Protein AF-A0A6P0NBU6-F1 (afdb_monomer_lite)

Foldseek 3Di:
DDWDDADPVQQWTWDCDPVVVVDHTDTDHPVVVVVQQQDQDPPVRHGHDDDDDDDD

pLDDT: mean 95.87, std 3.37, range [77.75, 98.31]

Structure (mmCIF, N/CA/C/O backbone):
data_AF-A0A6P0NBU6-F1
#
_entry.id   AF-A0A6P0NBU6-F1
#
loop_
_atom_site.group_PDB
_atom_site.id
_atom_site.type_symbol
_atom_site.label_atom_id
_atom_site.label_alt_id
_atom_site.label_comp_id
_atom_site.label_asym_id
_atom_site.label_entity_id
_atom_site.label_seq_id
_atom_site.pdbx_PDB_ins_code
_atom_site.Cartn_x
_atom_site.Cartn_y
_atom_site.Cartn_z
_atom_site.occupancy
_atom_site.B_iso_or_equiv
_atom_site.auth_seq_id
_atom_site.auth_comp_id
_atom_site.auth_asym_id
_atom_site.auth_atom_id
_atom_site.pdbx_PDB_model_num
ATOM 1 N N . SER A 1 1 ? 4.871 7.555 -4.163 1.00 92.06 1 SER A N 1
ATOM 2 C CA . SER A 1 1 ? 3.790 7.229 -5.110 1.00 92.06 1 SER A CA 1
ATOM 3 C C . SER A 1 1 ? 2.456 7.193 -4.375 1.00 92.06 1 SER A C 1
ATOM 5 O O . SER A 1 1 ? 2.459 6.73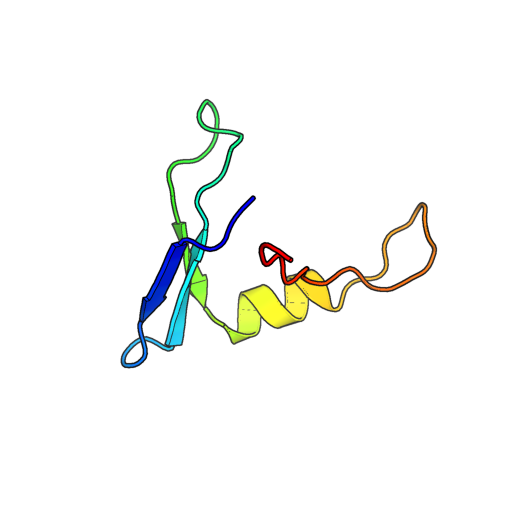2 -3.237 1.00 92.06 1 SER A O 1
ATOM 7 N N . PRO A 1 2 ? 1.358 7.730 -4.939 1.00 97.12 2 PRO A N 1
ATOM 8 C CA . PRO A 1 2 ? 0.043 7.742 -4.290 1.00 97.12 2 PRO A CA 1
ATOM 9 C C . PRO A 1 2 ? -0.611 6.356 -4.221 1.00 97.12 2 PRO A C 1
ATOM 11 O O . PRO A 1 2 ? -0.368 5.503 -5.079 1.00 97.12 2 PRO A O 1
ATOM 14 N N . ILE A 1 3 ? -1.483 6.169 -3.231 1.00 97.19 3 ILE A N 1
ATOM 15 C CA . ILE A 1 3 ? -2.405 5.032 -3.150 1.00 97.19 3 ILE A CA 1
ATOM 16 C C . ILE A 1 3 ? -3.706 5.423 -3.848 1.00 97.19 3 ILE A C 1
ATOM 18 O O . ILE A 1 3 ? -4.277 6.463 -3.528 1.00 97.19 3 ILE A O 1
ATOM 22 N N . ALA A 1 4 ? -4.163 4.606 -4.796 1.00 97.12 4 ALA A N 1
ATOM 23 C CA . ALA A 1 4 ? -5.394 4.873 -5.544 1.00 97.12 4 ALA A CA 1
ATOM 24 C C . ALA A 1 4 ? -6.594 4.056 -5.070 1.00 97.12 4 ALA A C 1
ATOM 26 O O . ALA A 1 4 ? -7.724 4.523 -5.167 1.00 97.12 4 ALA A O 1
ATOM 27 N N . ALA A 1 5 ? -6.363 2.835 -4.590 1.00 97.62 5 ALA A N 1
ATOM 28 C CA . ALA A 1 5 ? -7.436 1.937 -4.191 1.00 97.62 5 ALA A CA 1
ATOM 29 C C . ALA A 1 5 ? -6.959 0.918 -3.157 1.00 97.62 5 ALA A C 1
ATOM 31 O O . ALA A 1 5 ? -5.764 0.628 -3.050 1.00 97.62 5 ALA A O 1
ATOM 32 N N . TYR A 1 6 ? -7.926 0.348 -2.447 1.00 98.12 6 TYR A N 1
ATOM 33 C CA . TYR A 1 6 ? -7.763 -0.804 -1.575 1.00 98.12 6 TYR A CA 1
ATOM 34 C C . TYR A 1 6 ? -8.755 -1.888 -2.002 1.00 98.12 6 TYR A C 1
ATOM 36 O O . TYR A 1 6 ? -9.930 -1.598 -2.227 1.00 98.12 6 TYR A O 1
ATOM 44 N N . ASN A 1 7 ? -8.281 -3.123 -2.137 1.00 98.06 7 ASN A N 1
ATOM 45 C CA . ASN A 1 7 ? -9.109 -4.298 -2.364 1.00 98.06 7 ASN A CA 1
ATOM 46 C C . ASN A 1 7 ? -9.167 -5.103 -1.063 1.00 98.06 7 ASN A C 1
ATOM 48 O O . ASN A 1 7 ? -8.144 -5.616 -0.611 1.00 98.06 7 ASN A O 1
ATOM 52 N N . GLN A 1 8 ? -10.364 -5.203 -0.484 1.00 97.38 8 GLN A N 1
ATOM 53 C CA . GLN A 1 8 ? -10.578 -5.829 0.820 1.00 97.38 8 GLN A CA 1
ATOM 54 C C . GLN A 1 8 ? -10.480 -7.359 0.781 1.00 97.38 8 GLN A C 1
ATOM 56 O O . GLN A 1 8 ? -9.973 -7.954 1.723 1.00 97.38 8 GLN A O 1
ATOM 61 N N . GLU A 1 9 ? -10.938 -8.003 -0.295 1.00 97.62 9 GLU A N 1
ATOM 62 C CA . GLU A 1 9 ? -10.924 -9.469 -0.415 1.00 97.62 9 GLU A CA 1
ATOM 63 C C . GLU A 1 9 ? -9.495 -10.021 -0.500 1.00 97.62 9 GLU A C 1
ATOM 65 O O . GLU A 1 9 ? -9.168 -11.030 0.118 1.00 97.62 9 GLU A O 1
ATOM 70 N N . ALA A 1 10 ? -8.626 -9.330 -1.239 1.00 96.06 10 ALA A N 1
ATOM 71 C CA . ALA A 1 10 ? -7.235 -9.718 -1.430 1.00 96.06 10 ALA A CA 1
ATOM 72 C C . ALA A 1 10 ? -6.264 -9.053 -0.439 1.00 96.06 10 ALA A C 1
ATOM 74 O O . ALA A 1 10 ? -5.073 -9.366 -0.485 1.00 96.06 10 ALA A O 1
ATOM 75 N N . ASP A 1 11 ? -6.749 -8.125 0.392 1.00 97.94 11 ASP A N 1
ATOM 76 C CA . ASP A 1 11 ? -5.970 -7.264 1.290 1.00 97.94 11 ASP A CA 1
ATOM 77 C C . ASP A 1 11 ? -4.780 -6.574 0.593 1.00 97.94 11 ASP A C 1
ATOM 79 O O . ASP A 1 11 ? -3.604 -6.729 0.948 1.00 97.94 11 ASP A O 1
ATOM 83 N N . ARG A 1 12 ? -5.085 -5.838 -0.486 1.00 98.31 12 ARG A N 1
ATOM 84 C CA . ARG A 1 12 ? -4.076 -5.197 -1.345 1.00 98.31 12 ARG A CA 1
ATOM 85 C C . ARG A 1 12 ? -4.348 -3.727 -1.598 1.00 98.31 12 ARG A C 1
ATOM 87 O O . ARG A 1 12 ? -5.485 -3.320 -1.813 1.00 98.31 12 ARG A O 1
ATOM 94 N N . PHE A 1 13 ? -3.273 -2.954 -1.696 1.00 98.19 13 PHE A N 1
ATOM 95 C CA . PHE A 1 13 ? -3.304 -1.557 -2.113 1.00 98.19 13 PHE A CA 1
ATOM 96 C C . PHE A 1 13 ? -2.774 -1.390 -3.532 1.00 98.19 13 PHE A C 1
ATOM 98 O O . PHE A 1 13 ? -1.749 -1.971 -3.896 1.00 98.19 13 PHE A O 1
ATOM 105 N N . LEU A 1 14 ? -3.451 -0.554 -4.318 1.00 97.88 14 LEU A N 1
ATOM 106 C CA . LEU A 1 14 ? -2.988 -0.131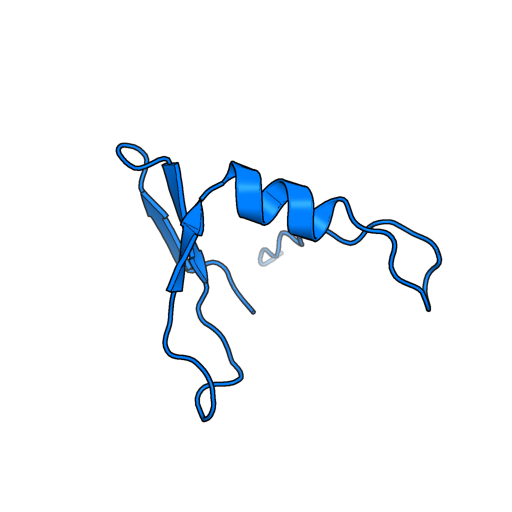 -5.632 1.00 97.88 14 LEU A CA 1
ATOM 107 C C . LEU A 1 14 ? -2.080 1.091 -5.489 1.00 97.88 14 LEU A C 1
ATOM 109 O O . LEU A 1 14 ? -2.542 2.178 -5.132 1.00 97.88 14 LEU A O 1
ATOM 113 N N . ILE A 1 15 ? -0.802 0.916 -5.817 1.00 97.00 15 ILE A N 1
ATOM 114 C CA . ILE A 1 15 ? 0.179 2.000 -5.887 1.00 97.00 15 ILE A CA 1
ATOM 115 C C . ILE A 1 15 ? 0.241 2.511 -7.326 1.00 97.00 15 ILE A C 1
ATOM 117 O O . ILE A 1 15 ? 0.581 1.762 -8.245 1.00 97.00 15 ILE A O 1
ATOM 121 N N . LEU A 1 16 ? -0.031 3.804 -7.520 1.00 95.88 16 LEU A N 1
ATOM 122 C CA . LEU A 1 16 ? 0.217 4.482 -8.794 1.00 95.88 16 LEU A CA 1
ATOM 123 C C . LEU A 1 16 ? 1.667 4.958 -8.836 1.00 95.88 16 LEU A C 1
ATOM 125 O O . LEU A 1 16 ? 1.972 6.091 -8.452 1.00 95.88 16 LEU A O 1
ATOM 129 N N . ASP A 1 17 ? 2.576 4.071 -9.244 1.00 92.44 17 ASP A N 1
ATOM 130 C CA . ASP A 1 17 ? 3.994 4.408 -9.291 1.00 92.44 17 ASP A CA 1
ATOM 131 C C . ASP A 1 17 ? 4.282 5.495 -10.339 1.00 92.44 17 ASP A C 1
ATOM 133 O O . ASP A 1 17 ? 3.966 5.363 -11.521 1.00 92.44 17 ASP A O 1
ATOM 137 N N . VAL A 1 18 ? 4.887 6.597 -9.892 1.00 94.06 18 VAL A N 1
ATOM 138 C CA . VAL A 1 18 ? 5.241 7.731 -10.755 1.00 94.06 18 VAL A CA 1
ATOM 139 C C . VAL A 1 18 ? 6.490 7.442 -11.591 1.00 94.06 18 VAL A C 1
ATOM 141 O O . VAL A 1 18 ? 6.705 8.090 -12.617 1.00 94.06 18 VAL A O 1
ATOM 144 N N . SER A 1 19 ? 7.270 6.415 -11.233 1.00 92.56 19 SER A N 1
ATOM 145 C CA . SER A 1 19 ? 8.366 5.869 -12.044 1.00 92.56 19 SER A CA 1
ATOM 146 C C . SER A 1 19 ? 7.850 5.013 -13.212 1.00 92.56 19 SER A C 1
ATOM 148 O O . SER A 1 19 ? 8.325 3.904 -13.460 1.00 92.56 19 SER A O 1
ATOM 150 N N . ARG A 1 20 ? 6.898 5.565 -13.976 1.00 88.31 20 ARG A N 1
ATOM 151 C CA . ARG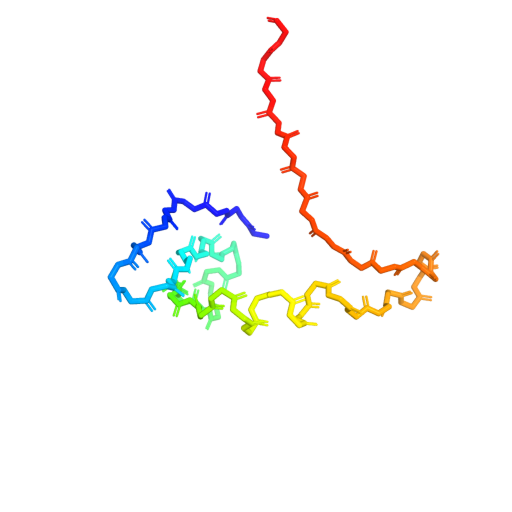 A 1 20 ? 6.134 4.911 -15.057 1.00 88.31 20 ARG A CA 1
ATOM 152 C C . ARG A 1 20 ? 6.971 4.283 -16.174 1.00 88.31 20 ARG A C 1
ATOM 154 O O . ARG A 1 20 ? 6.494 3.406 -16.878 1.00 88.31 20 ARG A O 1
ATOM 161 N N . TYR A 1 21 ? 8.207 4.745 -16.360 1.00 89.44 21 TYR A N 1
ATOM 162 C CA . TYR A 1 21 ? 9.143 4.180 -17.338 1.00 89.44 21 TYR A CA 1
ATOM 163 C C . TYR A 1 21 ? 9.711 2.825 -16.895 1.00 89.44 21 TYR A C 1
ATOM 165 O O . TYR A 1 21 ? 10.262 2.096 -17.713 1.00 89.44 21 TYR A O 1
ATOM 173 N N . LYS A 1 22 ? 9.620 2.512 -15.599 1.00 90.75 22 LYS A N 1
ATOM 174 C CA . LYS A 1 22 ? 10.217 1.325 -14.987 1.00 90.75 22 LYS A CA 1
ATOM 175 C C . LYS A 1 22 ? 9.167 0.345 -14.484 1.00 90.75 22 LYS A C 1
ATOM 177 O O . LYS A 1 22 ? 9.358 -0.857 -14.638 1.00 90.75 22 LYS A O 1
ATOM 182 N N . TYR A 1 23 ? 8.085 0.849 -13.893 1.00 90.94 23 TYR A N 1
ATOM 183 C CA . TYR A 1 23 ? 7.067 0.011 -13.271 1.00 90.94 23 TYR A CA 1
ATOM 184 C C . TYR A 1 23 ? 5.652 0.444 -13.667 1.00 90.94 23 TYR A C 1
ATOM 186 O O . TYR A 1 23 ? 5.357 1.643 -13.662 1.00 90.94 23 TYR A O 1
ATOM 194 N N . PRO A 1 24 ? 4.765 -0.514 -13.999 1.00 93.12 24 PRO A N 1
ATOM 195 C CA . PRO A 1 24 ? 3.336 -0.244 -14.091 1.00 93.12 24 PRO A CA 1
ATOM 196 C C . PRO A 1 24 ? 2.738 -0.033 -12.686 1.00 93.12 24 PRO A C 1
ATOM 198 O O . PRO A 1 24 ? 3.398 -0.326 -11.687 1.00 93.12 24 PRO A O 1
ATOM 201 N N . PRO A 1 25 ? 1.479 0.426 -12.574 1.00 93.38 25 PRO A N 1
ATOM 202 C CA . PRO A 1 25 ? 0.739 0.364 -11.317 1.00 93.38 25 PRO A CA 1
ATOM 203 C C . PRO A 1 25 ? 0.695 -1.063 -10.759 1.00 93.38 25 PRO A C 1
ATOM 205 O O . PRO A 1 25 ? 0.473 -2.017 -11.508 1.00 93.38 25 PRO A O 1
ATOM 208 N N . VAL A 1 26 ? 0.887 -1.212 -9.447 1.00 96.75 26 VAL A N 1
ATOM 209 C CA . VAL A 1 26 ? 1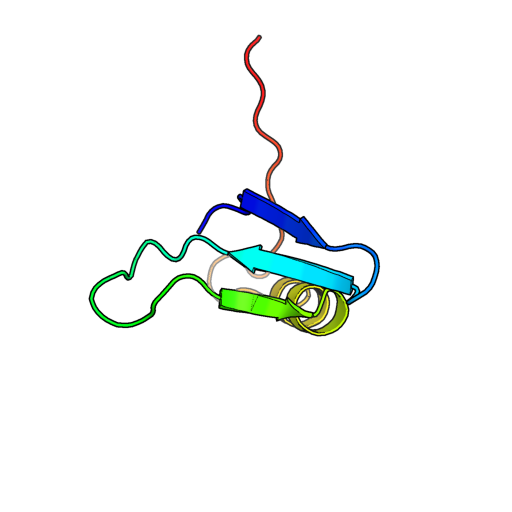.004 -2.526 -8.794 1.00 96.75 26 VAL A CA 1
ATOM 210 C C . VAL A 1 26 ? 0.057 -2.677 -7.611 1.00 96.75 26 VAL A C 1
ATOM 212 O O . VAL A 1 26 ? -0.160 -1.736 -6.848 1.00 96.75 26 VAL A O 1
ATOM 215 N N . TRP A 1 27 ? -0.463 -3.895 -7.439 1.00 97.75 27 TRP A N 1
ATOM 216 C CA . TRP A 1 27 ? -1.223 -4.314 -6.263 1.00 97.75 27 TRP A CA 1
ATOM 217 C C . TRP A 1 27 ? -0.307 -5.006 -5.252 1.00 97.75 27 TRP A C 1
ATOM 219 O O . TRP A 1 27 ? 0.038 -6.180 -5.412 1.00 97.75 27 TRP A O 1
ATOM 229 N N . VAL A 1 28 ? 0.061 -4.296 -4.190 1.00 97.19 28 VAL A N 1
ATOM 230 C CA . VAL A 1 28 ? 0.909 -4.821 -3.108 1.00 97.19 28 VAL A CA 1
ATOM 231 C C . VAL A 1 28 ? 0.052 -5.288 -1.935 1.00 97.19 28 VAL A C 1
ATOM 233 O O . VAL A 1 28 ? -0.987 -4.685 -1.668 1.00 97.19 28 VAL A O 1
ATOM 236 N N . LYS A 1 29 ? 0.459 -6.354 -1.235 1.00 98.12 29 LYS A N 1
ATOM 237 C CA . LYS A 1 29 ? -0.230 -6.778 -0.005 1.00 98.12 29 LYS A CA 1
ATOM 238 C C . LYS A 1 29 ? -0.094 -5.708 1.076 1.00 98.12 29 LYS A C 1
ATOM 240 O O . LYS A 1 29 ? 0.960 -5.079 1.181 1.00 98.12 29 LYS A O 1
ATOM 245 N N . ALA A 1 30 ? -1.124 -5.528 1.898 1.00 97.44 30 ALA A N 1
ATOM 246 C CA . ALA A 1 30 ? -1.090 -4.552 2.985 1.00 97.44 30 ALA A CA 1
ATOM 247 C C . ALA A 1 30 ? 0.073 -4.811 3.957 1.00 97.44 30 ALA A C 1
ATOM 249 O O . ALA A 1 30 ? 0.790 -3.879 4.315 1.00 97.44 30 ALA A O 1
ATOM 250 N N . GLU A 1 31 ? 0.321 -6.077 4.306 1.00 97.94 31 GLU A N 1
ATOM 251 C CA . GLU A 1 31 ? 1.446 -6.472 5.160 1.00 97.94 31 GLU A CA 1
ATOM 252 C C . GLU A 1 31 ? 2.805 -6.095 4.547 1.00 97.94 31 GLU A C 1
ATOM 254 O O . GLU A 1 31 ? 3.632 -5.474 5.210 1.00 97.94 31 GLU A O 1
ATOM 259 N N . GLU A 1 32 ? 3.031 -6.404 3.268 1.00 97.69 32 GLU A N 1
ATOM 260 C CA . GLU A 1 32 ? 4.283 -6.077 2.571 1.00 97.69 32 GLU A CA 1
ATOM 261 C C . GLU A 1 32 ? 4.504 -4.558 2.507 1.00 97.69 32 GLU A C 1
ATOM 263 O O . GLU A 1 32 ? 5.613 -4.071 2.742 1.00 97.69 32 GLU A O 1
ATOM 268 N N . LEU A 1 33 ? 3.435 -3.796 2.250 1.00 97.38 33 LEU A N 1
ATOM 269 C CA . LEU A 1 33 ? 3.481 -2.337 2.249 1.00 97.38 33 LEU A CA 1
ATOM 270 C C . LEU A 1 33 ? 3.787 -1.778 3.645 1.00 97.38 33 LEU A C 1
ATOM 272 O O . LEU A 1 33 ? 4.593 -0.855 3.776 1.00 97.38 33 LEU A O 1
ATOM 276 N N . TRP A 1 34 ? 3.188 -2.348 4.692 1.00 97.38 34 TRP A N 1
ATOM 277 C CA . TRP A 1 34 ? 3.464 -1.973 6.076 1.00 97.38 34 TRP A CA 1
ATOM 278 C C . TRP A 1 34 ? 4.925 -2.221 6.449 1.00 97.38 34 TRP A C 1
ATOM 280 O O . TRP A 1 34 ? 5.589 -1.313 6.948 1.00 97.38 34 TRP A O 1
ATOM 290 N N . GLN A 1 35 ? 5.458 -3.407 6.140 1.00 98.00 35 GLN A N 1
ATOM 291 C CA . GLN A 1 35 ? 6.863 -3.729 6.401 1.00 98.00 35 GLN A CA 1
ATOM 292 C C . GLN A 1 35 ? 7.806 -2.786 5.647 1.00 98.00 35 GLN A C 1
ATOM 294 O O . GLN A 1 35 ? 8.785 -2.307 6.219 1.00 98.00 35 GLN A O 1
ATOM 299 N N . ALA A 1 36 ? 7.488 -2.443 4.393 1.00 96.94 36 ALA A N 1
ATOM 300 C CA . ALA A 1 36 ? 8.265 -1.475 3.623 1.00 96.94 36 ALA A CA 1
ATOM 301 C C . ALA A 1 36 ? 8.277 -0.082 4.283 1.00 96.94 36 ALA A C 1
ATOM 303 O O . ALA A 1 36 ? 9.327 0.565 4.349 1.00 96.94 36 ALA A O 1
ATOM 304 N N . MET A 1 37 ? 7.142 0.371 4.822 1.00 97.19 37 MET A N 1
ATOM 305 C CA . MET A 1 37 ? 7.040 1.642 5.551 1.00 97.19 37 MET A CA 1
ATOM 306 C C . MET A 1 37 ? 7.708 1.603 6.935 1.00 97.19 37 MET A C 1
ATOM 308 O O . MET A 1 37 ? 8.267 2.608 7.370 1.00 97.19 37 MET A O 1
ATOM 312 N N . ALA A 1 38 ? 7.723 0.451 7.607 1.00 96.62 38 ALA A N 1
ATOM 313 C CA . ALA A 1 38 ? 8.334 0.265 8.925 1.00 96.62 38 ALA A CA 1
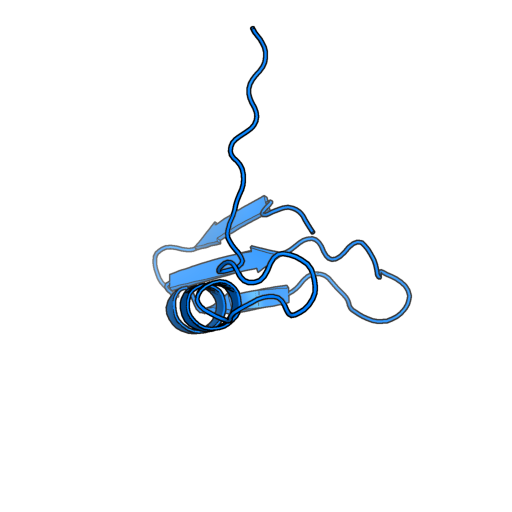ATOM 314 C C . ALA A 1 38 ? 9.880 0.263 8.908 1.00 96.62 38 ALA A C 1
ATOM 316 O O . ALA A 1 38 ? 10.528 0.052 9.934 1.00 96.62 38 ALA A O 1
ATOM 317 N N . THR A 1 39 ? 10.501 0.530 7.758 1.00 97.44 39 THR A N 1
ATOM 318 C CA . THR A 1 39 ? 11.955 0.647 7.626 1.00 97.44 39 THR A CA 1
ATOM 319 C C . THR A 1 39 ? 12.449 2.041 8.016 1.00 97.44 39 THR A C 1
ATOM 321 O O . THR A 1 39 ? 11.811 3.057 7.725 1.00 97.44 39 THR A O 1
ATOM 324 N N . LYS A 1 40 ? 13.629 2.115 8.648 1.00 96.94 40 LYS A N 1
ATOM 325 C CA . LYS A 1 40 ? 14.291 3.398 8.917 1.00 96.94 40 LYS A CA 1
ATOM 326 C C . LYS A 1 40 ? 14.824 4.002 7.623 1.00 96.94 40 LYS A C 1
ATOM 328 O O . LYS A 1 40 ? 15.455 3.326 6.807 1.00 96.94 40 LYS A O 1
ATOM 333 N N . ASP A 1 41 ? 14.574 5.286 7.452 1.00 97.12 41 ASP A N 1
ATOM 334 C CA . ASP A 1 41 ? 15.211 6.105 6.442 1.00 97.12 41 ASP A CA 1
ATOM 335 C C . ASP A 1 41 ? 16.584 6.582 6.946 1.00 97.12 41 ASP A C 1
ATOM 337 O O . ASP A 1 41 ? 16.754 6.999 8.095 1.00 97.12 41 ASP A O 1
ATOM 341 N N . SER A 1 42 ? 17.594 6.465 6.086 1.00 96.69 42 SER A N 1
AT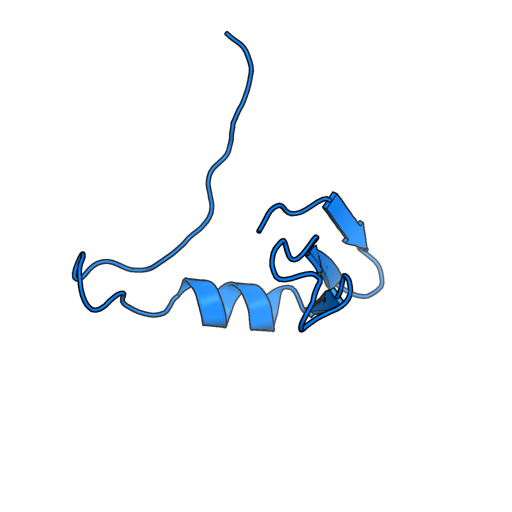OM 342 C CA . SER A 1 42 ? 18.983 6.770 6.414 1.00 96.69 42 SER A CA 1
ATOM 343 C C . SER A 1 42 ? 19.242 8.262 6.571 1.00 96.69 42 SER A C 1
ATOM 345 O O . SER A 1 42 ? 20.169 8.615 7.298 1.00 96.69 42 SER A O 1
ATOM 347 N N . GLU A 1 43 ? 18.458 9.114 5.914 1.00 97.31 43 GLU A N 1
ATOM 348 C CA . GLU A 1 43 ? 18.614 10.567 5.978 1.00 97.31 43 GLU A CA 1
ATOM 349 C C . GLU A 1 43 ? 17.940 11.128 7.233 1.00 97.31 43 GLU A C 1
ATOM 351 O O . GLU A 1 43 ? 18.607 11.687 8.102 1.00 97.31 43 GLU A O 1
ATOM 356 N N . SER A 1 44 ? 16.639 10.878 7.401 1.00 96.56 44 SER A N 1
ATOM 357 C CA . SER A 1 44 ? 15.875 11.387 8.548 1.00 96.56 44 SER A CA 1
ATOM 358 C C . SER A 1 44 ? 16.129 10.647 9.868 1.00 96.56 44 SER A C 1
ATOM 360 O O . SER A 1 44 ? 15.746 11.140 10.931 1.00 96.56 44 SER A O 1
ATOM 362 N N . LYS A 1 45 ? 16.730 9.446 9.821 1.00 96.88 45 LYS A N 1
ATOM 363 C CA . LYS A 1 45 ? 16.881 8.499 10.949 1.00 96.88 45 LYS A CA 1
ATOM 364 C C . LYS A 1 45 ? 15.558 8.060 11.594 1.00 96.88 45 LYS A C 1
ATOM 366 O O . LYS A 1 45 ? 15.570 7.427 12.653 1.00 96.88 45 LYS A O 1
ATOM 371 N N . LYS A 1 46 ? 14.424 8.353 10.955 1.00 96.75 46 LYS A N 1
ATOM 372 C CA . LYS A 1 46 ? 13.071 7.983 11.387 1.00 96.75 46 LYS A CA 1
ATOM 373 C C . LYS A 1 46 ? 12.514 6.894 10.476 1.00 96.75 46 LYS A C 1
ATOM 375 O O . LYS A 1 46 ? 13.086 6.594 9.432 1.00 96.75 46 LYS A O 1
ATOM 380 N N . THR A 1 47 ? 11.425 6.255 10.885 1.00 97.62 47 THR A N 1
ATOM 381 C CA . THR A 1 47 ? 10.699 5.334 10.003 1.00 97.62 47 THR A CA 1
ATOM 382 C C . THR A 1 47 ? 10.082 6.094 8.834 1.00 97.62 47 THR A C 1
ATOM 384 O O . THR A 1 47 ? 9.717 7.265 8.976 1.00 97.62 47 THR A O 1
ATOM 387 N N . ARG A 1 48 ? 9.936 5.416 7.691 1.00 97.50 48 ARG A N 1
ATOM 388 C CA . ARG A 1 48 ? 9.077 5.886 6.594 1.00 97.50 48 ARG A CA 1
ATOM 389 C C . ARG A 1 48 ? 7.602 5.853 7.041 1.00 97.50 48 ARG A C 1
ATOM 391 O O . ARG A 1 48 ? 7.291 5.663 8.218 1.00 97.50 48 ARG A O 1
ATOM 398 N N . GLY A 1 49 ? 6.677 6.081 6.114 1.00 96.69 49 GLY A N 1
ATOM 399 C CA . GLY A 1 49 ? 5.251 6.079 6.422 1.00 96.69 49 GLY A CA 1
ATOM 400 C C . GLY A 1 49 ? 4.398 6.561 5.259 1.00 96.69 49 GLY A C 1
ATOM 401 O O . GLY A 1 49 ? 4.824 6.534 4.104 1.00 96.69 49 GLY A O 1
ATOM 402 N N . PHE A 1 50 ? 3.201 7.032 5.593 1.00 97.38 50 PHE A N 1
ATOM 403 C CA . PHE A 1 50 ? 2.228 7.595 4.664 1.00 97.38 50 PHE A CA 1
ATOM 404 C C . PHE A 1 50 ? 1.789 8.986 5.125 1.00 97.38 50 PHE A C 1
ATOM 406 O O . PHE A 1 50 ? 2.014 9.384 6.268 1.00 97.38 50 PHE A O 1
ATOM 413 N N . VAL A 1 51 ? 1.149 9.724 4.223 1.00 97.38 51 VAL A N 1
ATOM 414 C CA . VAL A 1 51 ? 0.630 11.066 4.489 1.00 97.38 51 VAL A CA 1
ATOM 415 C C . VAL A 1 51 ? -0.823 11.120 4.040 1.00 97.38 51 VAL A C 1
ATOM 417 O O . VAL A 1 51 ? -1.151 10.668 2.944 1.00 97.38 51 VAL A O 1
ATOM 420 N N . LEU A 1 52 ? -1.682 11.686 4.886 1.00 97.19 52 LEU A N 1
ATOM 421 C CA . LEU A 1 52 ? -3.058 12.028 4.542 1.00 97.19 52 LEU A CA 1
ATOM 422 C C . LEU A 1 52 ? -3.104 13.502 4.141 1.00 97.19 52 LEU A C 1
ATOM 424 O O . LEU A 1 52 ? -2.589 14.357 4.860 1.00 97.19 52 LEU A O 1
ATOM 428 N N . VAL A 1 53 ? -3.706 13.791 2.991 1.00 96.31 53 VAL A N 1
ATOM 429 C CA . VAL A 1 53 ? -3.828 15.150 2.454 1.00 96.31 53 VAL A CA 1
ATOM 430 C C . VAL A 1 53 ? -5.304 15.428 2.205 1.00 96.31 53 VAL A C 1
ATOM 432 O O . VAL A 1 53 ? -5.968 14.653 1.521 1.00 96.31 53 VAL A O 1
ATOM 435 N N . SER A 1 54 ? -5.813 16.531 2.747 1.00 96.06 54 SER A N 1
ATOM 436 C CA . SER A 1 54 ? -7.174 17.015 2.515 1.00 96.06 54 SER A CA 1
ATOM 437 C C . SER A 1 54 ? -7.153 18.508 2.210 1.00 96.06 54 SER A C 1
ATOM 439 O O . SER A 1 54 ? -6.229 19.225 2.603 1.00 96.06 54 SER A O 1
ATOM 441 N N . THR A 1 55 ? -8.173 18.992 1.508 1.00 93.94 55 THR A N 1
ATOM 442 C CA . THR A 1 55 ? -8.411 20.433 1.397 1.00 93.94 55 THR A CA 1
ATOM 443 C C . THR A 1 55 ? -8.843 20.987 2.758 1.00 93.94 55 THR A C 1
ATOM 445 O O . THR A 1 55 ? -9.406 20.251 3.573 1.00 93.94 55 THR A O 1
ATOM 448 N N . ARG A 1 56 ? -8.524 22.260 3.013 1.00 77.75 56 ARG A N 1
ATOM 449 C CA . ARG A 1 56 ? -9.026 22.999 4.180 1.00 77.75 56 ARG A CA 1
ATOM 450 C C . ARG A 1 56 ? -10.494 23.360 4.022 1.00 77.75 56 ARG A C 1
ATOM 452 O O . ARG A 1 56 ? -10.905 23.576 2.862 1.00 77.75 56 ARG A O 1
#

Sequence (56 aa):
SPIAAYNQEADRFLILDVSRYKYPPVWVKAEELWQAMATKDSESKKTRGFVLVSTR

Secondary structure (DSSP, 8-state):
--EEEEETTTTEEEE--S-TTT---EEEEHHHHHHHHTSBPTTTSSB---------

Radius of gyration: 12.87 Å; chains: 1; bounding box: 30×33×29 Å